Protein AF-A0A1F5B0T8-F1 (afdb_monomer_lite)

Foldseek 3Di:
DWDDKDKDADPPGWIWIWTDDDVWIWIKTDDVVVLDMDIDDDDDDDPDDVVVVVVVVCVVSVPQKDKDKDKDWQDDPPPPDIDIDIDIDMDRCVPPDDDPPPPDDDDDDDDDDDDDD

pLDDT: mean 82.79, std 21.27, range [34.81, 98.5]

Structure (mmCIF, N/CA/C/O backbone):
data_AF-A0A1F5B0T8-F1
#
_entry.id   AF-A0A1F5B0T8-F1
#
loop_
_atom_site.group_PDB
_atom_site.id
_atom_site.type_symbol
_atom_site.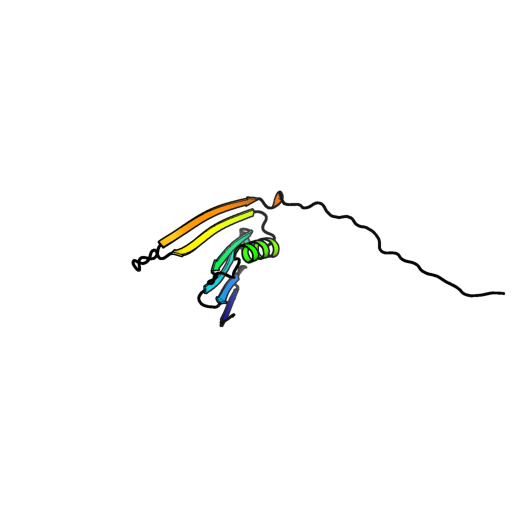label_atom_id
_atom_site.label_alt_id
_atom_site.label_comp_id
_atom_site.label_asym_id
_atom_site.label_entity_id
_atom_site.label_seq_id
_atom_site.pdbx_PDB_ins_code
_atom_site.Cartn_x
_atom_site.Cartn_y
_atom_site.Cartn_z
_atom_site.occupancy
_atom_site.B_iso_or_equiv
_atom_site.auth_seq_id
_atom_site.auth_comp_id
_atom_site.auth_asym_id
_atom_site.auth_atom_id
_atom_site.pdbx_PDB_model_num
ATOM 1 N N . GLN A 1 1 ? -16.203 -0.600 -0.225 1.00 87.50 1 GLN A N 1
ATOM 2 C CA . GLN A 1 1 ? -16.588 0.081 -1.483 1.00 87.50 1 GLN A CA 1
ATOM 3 C C . GLN A 1 1 ? -15.336 0.655 -2.137 1.00 87.50 1 GLN A C 1
ATOM 5 O O . GLN A 1 1 ? -14.464 1.098 -1.400 1.00 87.50 1 GLN A O 1
ATOM 10 N N . VAL A 1 2 ? -15.243 0.653 -3.472 1.00 94.25 2 VAL A N 1
ATOM 11 C CA . VAL A 1 2 ? -14.213 1.409 -4.214 1.00 94.25 2 VAL A CA 1
ATOM 12 C C . VAL A 1 2 ? -14.824 2.726 -4.687 1.00 94.25 2 VAL A C 1
ATOM 14 O O . VAL A 1 2 ? -15.922 2.721 -5.245 1.00 94.25 2 VAL A O 1
ATOM 17 N N . TRP A 1 3 ? -14.127 3.834 -4.442 1.00 96.44 3 TRP A N 1
ATOM 18 C CA . TRP A 1 3 ? -14.583 5.194 -4.747 1.00 96.44 3 TRP A CA 1
ATOM 19 C C . TRP A 1 3 ? -13.854 5.810 -5.938 1.00 96.44 3 TRP A C 1
ATOM 21 O O . TRP A 1 3 ? -14.478 6.474 -6.759 1.00 96.44 3 TRP A O 1
ATOM 31 N N . ALA A 1 4 ? -12.547 5.579 -6.054 1.00 97.75 4 ALA A N 1
ATOM 32 C CA . ALA A 1 4 ? -11.743 6.095 -7.154 1.00 97.75 4 ALA A CA 1
ATOM 33 C C . ALA A 1 4 ? -10.544 5.189 -7.424 1.00 97.75 4 ALA A C 1
ATOM 35 O O . ALA A 1 4 ? -10.025 4.536 -6.518 1.00 97.75 4 ALA A O 1
ATOM 36 N N . ILE A 1 5 ? -10.101 5.176 -8.678 1.00 98.19 5 ILE A N 1
ATOM 37 C CA . ILE A 1 5 ? -8.911 4.461 -9.128 1.00 98.19 5 ILE A CA 1
ATOM 38 C C . ILE A 1 5 ? -8.128 5.405 -10.037 1.00 98.19 5 ILE A C 1
ATOM 40 O O . ILE A 1 5 ? -8.693 5.950 -10.984 1.00 98.19 5 ILE A O 1
ATOM 44 N N . SER A 1 6 ? -6.837 5.586 -9.767 1.00 98.25 6 SER A N 1
ATOM 45 C CA . SER A 1 6 ? -5.940 6.368 -10.619 1.00 98.25 6 SER A CA 1
ATOM 46 C C . SER A 1 6 ? -4.596 5.667 -10.746 1.00 98.25 6 SER A C 1
ATOM 48 O O . SER A 1 6 ? -4.013 5.264 -9.742 1.00 98.25 6 SER A O 1
ATOM 50 N N . PHE A 1 7 ? -4.109 5.523 -11.979 1.00 98.25 7 PHE A N 1
ATOM 51 C CA . PHE A 1 7 ? -2.812 4.930 -12.285 1.00 98.25 7 PHE A CA 1
ATOM 52 C C . PHE A 1 7 ? -2.072 5.780 -13.309 1.00 98.25 7 PHE A C 1
ATOM 54 O O . PHE A 1 7 ? -2.633 6.169 -14.333 1.00 98.25 7 PHE A O 1
ATOM 61 N N . SER A 1 8 ? -0.785 5.982 -13.058 1.00 98.19 8 SER A N 1
ATOM 62 C CA . SER A 1 8 ? 0.128 6.688 -13.947 1.00 98.19 8 SER A CA 1
ATOM 63 C C . SER A 1 8 ? 1.338 5.814 -14.220 1.00 98.19 8 SER A C 1
ATOM 65 O O . SER A 1 8 ? 1.959 5.287 -13.297 1.00 98.19 8 SER A O 1
ATOM 67 N N . ARG A 1 9 ? 1.689 5.674 -15.499 1.00 97.62 9 ARG A N 1
ATOM 68 C CA . ARG A 1 9 ? 2.928 5.026 -15.926 1.00 97.62 9 ARG A CA 1
ATOM 69 C C . ARG A 1 9 ? 3.967 6.093 -16.241 1.00 97.62 9 ARG A C 1
ATOM 71 O O . ARG A 1 9 ? 3.674 7.031 -16.97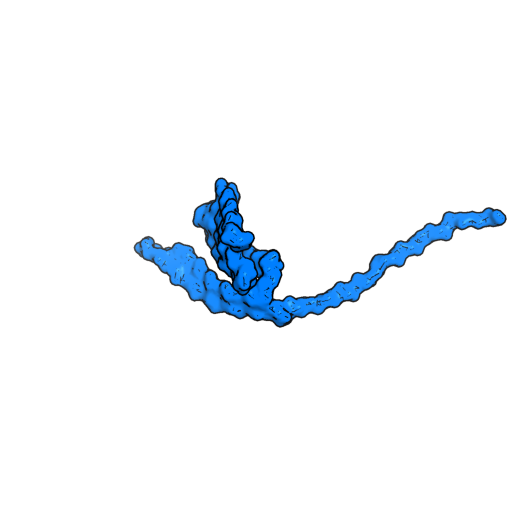9 1.00 97.62 9 ARG A O 1
ATOM 78 N N . PHE A 1 10 ? 5.176 5.915 -15.727 1.00 95.75 10 PHE A N 1
ATOM 79 C CA . PHE A 1 10 ? 6.284 6.839 -15.939 1.00 95.75 10 PHE A 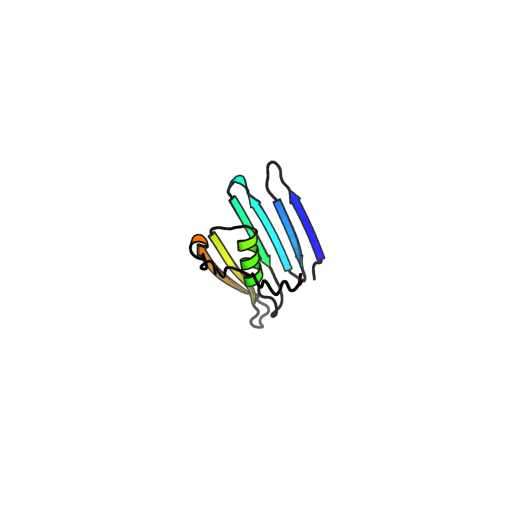CA 1
ATOM 80 C C . PHE A 1 10 ? 7.287 6.263 -16.950 1.00 95.75 10 PHE A C 1
ATOM 82 O O . PHE A 1 10 ? 7.579 5.064 -16.912 1.00 95.75 10 PHE A O 1
ATOM 89 N N . PRO A 1 11 ? 7.811 7.081 -17.879 1.00 91.06 11 PRO A N 1
ATOM 90 C CA . PRO A 1 11 ? 8.966 6.707 -18.690 1.00 91.06 11 PRO A CA 1
ATOM 91 C C . PRO A 1 11 ? 10.252 6.640 -17.839 1.00 91.06 11 PRO A C 1
ATOM 93 O O . PRO A 1 11 ? 10.411 7.467 -16.944 1.00 91.06 11 PRO A O 1
ATOM 96 N N . PRO A 1 12 ? 11.204 5.731 -18.132 1.00 92.81 12 PRO A N 1
ATOM 97 C CA . PRO A 1 12 ? 11.140 4.684 -19.154 1.00 92.81 12 PRO A CA 1
ATOM 98 C C . PRO A 1 12 ? 10.269 3.489 -18.735 1.00 92.81 12 PRO A C 1
ATOM 100 O O . PRO A 1 12 ? 9.655 2.859 -19.591 1.00 92.81 12 PRO A O 1
ATOM 103 N N . ASN A 1 13 ? 10.187 3.196 -17.437 1.00 93.94 13 ASN A N 1
ATOM 104 C CA . ASN A 1 13 ? 9.334 2.176 -16.835 1.00 93.94 13 ASN A CA 1
ATOM 105 C C . ASN A 1 13 ? 8.939 2.624 -15.417 1.00 93.94 13 ASN A C 1
ATOM 107 O O . ASN A 1 13 ? 9.581 3.498 -14.847 1.00 93.94 13 ASN A O 1
ATOM 111 N N . GLY A 1 14 ? 7.910 1.997 -14.846 1.00 96.94 14 GLY A N 1
ATOM 112 C CA . GLY A 1 14 ? 7.421 2.297 -13.499 1.00 96.94 14 GLY A CA 1
ATOM 113 C C . GLY A 1 14 ? 5.968 2.757 -13.496 1.00 96.94 14 GLY A C 1
ATOM 114 O O . GLY A 1 14 ? 5.460 3.304 -14.477 1.00 96.94 14 GLY A O 1
ATOM 115 N N . VAL A 1 15 ? 5.277 2.482 -12.397 1.00 98.12 15 VAL A N 1
ATOM 116 C CA . VAL A 1 15 ? 3.860 2.767 -12.198 1.00 98.12 15 VAL A CA 1
ATOM 117 C C . VAL A 1 15 ? 3.677 3.356 -10.807 1.00 98.12 15 VAL A C 1
ATOM 119 O O . VAL A 1 15 ? 4.309 2.918 -9.848 1.00 98.12 15 VAL A O 1
ATOM 122 N N . SER A 1 16 ? 2.809 4.355 -10.701 1.00 98.50 16 SER A N 1
ATOM 123 C CA . SER A 1 16 ? 2.176 4.721 -9.436 1.00 98.50 16 SER A CA 1
ATOM 124 C C . SER A 1 16 ? 0.676 4.529 -9.554 1.00 98.50 16 SER A C 1
ATOM 126 O O . SER A 1 16 ? 0.097 4.813 -10.604 1.00 98.50 16 SER A O 1
ATOM 128 N N . GLY A 1 17 ? 0.058 4.036 -8.491 1.00 98.19 17 GLY A N 1
ATOM 129 C CA . GLY A 1 17 ? -1.366 3.755 -8.453 1.00 98.19 17 GLY A CA 1
ATOM 130 C C . GLY A 1 17 ? -1.964 4.055 -7.096 1.00 98.19 17 GLY A C 1
ATOM 131 O O . GLY A 1 17 ? -1.305 3.852 -6.081 1.00 98.19 17 GLY A O 1
ATOM 132 N N . VAL A 1 18 ? -3.216 4.500 -7.082 1.00 98.31 18 VAL A N 1
ATOM 133 C CA . VAL A 1 18 ? -4.014 4.636 -5.866 1.00 98.31 18 VAL A CA 1
ATOM 134 C C . VAL A 1 18 ? -5.439 4.157 -6.114 1.00 98.31 18 VAL A C 1
ATOM 136 O O . VAL A 1 18 ? -6.064 4.479 -7.129 1.00 98.31 18 VAL A O 1
ATOM 139 N N . VAL A 1 19 ? -5.950 3.382 -5.167 1.00 97.88 19 VAL A N 1
ATOM 140 C CA . VAL A 1 19 ? -7.334 2.933 -5.080 1.00 97.88 19 VAL A CA 1
ATOM 141 C C . VAL A 1 19 ? -7.907 3.498 -3.790 1.00 97.88 19 VAL A C 1
ATOM 143 O O . VAL A 1 19 ? -7.476 3.130 -2.699 1.00 97.88 19 VAL A O 1
ATOM 146 N N . VAL A 1 20 ? -8.877 4.398 -3.907 1.00 97.38 20 VAL A N 1
ATOM 147 C CA . VAL A 1 20 ? -9.583 4.966 -2.755 1.00 97.38 20 VAL A CA 1
ATOM 148 C C . VAL A 1 20 ? -10.724 4.029 -2.382 1.00 97.38 20 VAL A C 1
ATOM 150 O O . VAL A 1 20 ? -11.582 3.721 -3.216 1.00 97.38 20 VAL A O 1
ATOM 153 N N . ILE A 1 21 ? -10.739 3.586 -1.129 1.00 94.00 21 ILE A N 1
ATOM 154 C CA . ILE A 1 21 ? -11.782 2.732 -0.554 1.00 94.00 21 ILE A CA 1
ATOM 155 C C . ILE A 1 21 ? -12.451 3.451 0.624 1.00 94.00 21 ILE A C 1
ATOM 157 O O . ILE A 1 21 ? -12.115 4.594 0.922 1.00 94.00 21 ILE A O 1
ATOM 161 N N . SER A 1 22 ? -13.469 2.845 1.239 1.00 91.44 22 SER A N 1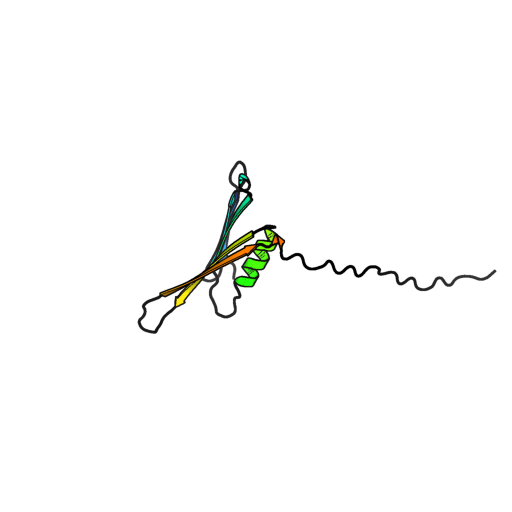
ATOM 162 C CA . SER A 1 22 ? -14.202 3.464 2.353 1.00 91.44 22 SER A CA 1
ATOM 163 C C . SER A 1 22 ? -13.242 3.911 3.463 1.00 91.44 22 SER A C 1
ATOM 165 O O . SER A 1 22 ? -12.628 3.073 4.121 1.00 91.44 22 SER A O 1
ATOM 167 N N . GLU A 1 23 ? -13.100 5.233 3.615 1.00 90.69 23 GLU A N 1
ATOM 168 C CA . GLU A 1 23 ? -12.296 5.907 4.652 1.00 90.69 23 GLU A CA 1
ATOM 169 C C . GLU A 1 23 ? -10.808 5.520 4.676 1.00 90.69 23 GLU A C 1
ATOM 171 O O . GLU A 1 23 ? -10.120 5.689 5.678 1.00 90.69 23 GLU A O 1
ATOM 176 N N . SER A 1 24 ? -10.290 4.980 3.573 1.00 93.75 24 SER A N 1
ATOM 177 C CA . SER A 1 24 ? -8.927 4.452 3.511 1.00 93.75 24 SER A CA 1
ATOM 178 C C . SER A 1 24 ? -8.447 4.307 2.056 1.00 93.75 24 SER A C 1
ATOM 180 O O . SER A 1 24 ? -9.075 4.838 1.134 1.00 93.75 24 SER A O 1
ATOM 182 N N . HIS A 1 25 ? -7.299 3.671 1.815 1.00 96.25 25 HIS A N 1
ATOM 183 C CA . HIS A 1 25 ? -6.712 3.585 0.475 1.00 96.25 25 HIS A CA 1
ATOM 184 C C . HIS A 1 25 ? -5.722 2.431 0.320 1.00 96.25 25 HIS A C 1
ATOM 186 O O . HIS A 1 25 ? -5.122 1.961 1.279 1.00 96.25 25 HIS A O 1
ATOM 192 N N . ILE A 1 26 ? -5.492 2.035 -0.928 1.00 96.69 26 ILE A N 1
ATOM 193 C CA . ILE A 1 26 ? -4.363 1.191 -1.313 1.00 96.69 26 ILE A CA 1
ATOM 194 C C . ILE A 1 26 ? -3.539 1.968 -2.335 1.00 96.69 26 ILE A C 1
ATOM 196 O O . ILE A 1 26 ? -4.086 2.386 -3.356 1.00 96.69 26 ILE A O 1
ATOM 200 N N . SER A 1 27 ? -2.248 2.168 -2.084 1.00 98.06 27 SER A N 1
ATOM 201 C CA . SER A 1 27 ? -1.341 2.873 -2.999 1.00 98.06 27 SER A CA 1
ATOM 202 C C . SER A 1 27 ? -0.095 2.066 -3.291 1.00 98.06 27 SER A C 1
ATOM 204 O O . SER A 1 27 ? 0.379 1.317 -2.449 1.00 98.06 27 SER A O 1
ATOM 206 N N . THR A 1 28 ? 0.450 2.209 -4.496 1.00 98.06 28 THR A N 1
ATOM 207 C CA . THR A 1 28 ? 1.703 1.558 -4.874 1.00 98.06 28 THR A CA 1
ATOM 208 C C . THR A 1 28 ? 2.571 2.456 -5.735 1.00 98.06 28 THR A C 1
ATOM 210 O O . THR A 1 28 ? 2.065 3.236 -6.544 1.00 98.06 28 THR A O 1
ATOM 213 N N . HIS A 1 29 ? 3.882 2.288 -5.590 1.00 98.06 29 HIS A N 1
ATOM 214 C CA . HIS A 1 29 ? 4.908 2.904 -6.416 1.00 98.06 29 HIS A CA 1
ATOM 215 C C . HIS A 1 29 ? 5.951 1.849 -6.778 1.00 98.06 29 HIS A C 1
ATOM 217 O O . HIS A 1 29 ? 6.443 1.136 -5.907 1.00 98.06 29 HIS A O 1
ATOM 223 N N . THR A 1 30 ? 6.305 1.733 -8.055 1.00 98.19 30 THR A N 1
ATOM 224 C CA . THR A 1 30 ? 7.253 0.709 -8.517 1.00 98.19 30 THR A CA 1
ATOM 225 C C . THR A 1 30 ? 8.468 1.328 -9.186 1.00 98.19 30 THR A C 1
ATOM 227 O O . THR A 1 30 ? 8.307 2.199 -10.043 1.00 98.19 30 THR A O 1
ATOM 230 N N . TRP A 1 31 ? 9.638 0.752 -8.924 1.00 97.75 31 TRP A N 1
ATOM 231 C CA . TRP A 1 31 ? 10.899 1.038 -9.607 1.00 97.75 31 TRP A CA 1
ATOM 232 C C . TRP A 1 31 ? 11.470 -0.255 -10.204 1.00 97.75 31 TRP A C 1
ATOM 234 O O . TRP A 1 31 ? 12.236 -0.974 -9.545 1.00 97.75 31 TRP A O 1
ATOM 244 N N . PRO A 1 32 ? 11.067 -0.610 -11.438 1.00 96.44 32 PRO A N 1
ATOM 245 C CA . PRO A 1 32 ? 11.484 -1.851 -12.088 1.00 96.44 32 PRO A CA 1
ATOM 246 C C . PRO A 1 32 ? 13.004 -2.013 -12.214 1.00 96.44 32 PRO A C 1
ATOM 248 O O . PRO A 1 32 ? 13.512 -3.125 -12.085 1.00 96.44 32 PRO A O 1
ATOM 251 N N . GLU A 1 33 ? 13.738 -0.919 -12.407 1.00 96.69 33 GLU A N 1
ATOM 252 C CA . GLU A 1 33 ? 15.201 -0.868 -12.492 1.00 96.69 33 GLU A CA 1
ATOM 253 C C . GLU A 1 33 ? 15.899 -1.368 -11.218 1.00 96.69 33 GLU A C 1
ATOM 255 O O . GLU A 1 33 ? 16.983 -1.945 -11.294 1.00 96.69 33 GLU A O 1
ATOM 260 N N . TYR A 1 34 ? 15.244 -1.235 -10.063 1.00 96.19 34 TYR A N 1
ATOM 261 C CA . TYR A 1 34 ? 15.722 -1.752 -8.779 1.00 96.19 34 TYR A CA 1
ATOM 262 C C . TYR A 1 34 ? 15.027 -3.054 -8.371 1.00 96.19 34 TYR A C 1
ATOM 264 O O . TYR A 1 34 ? 15.374 -3.637 -7.346 1.00 96.19 34 TYR A O 1
ATOM 272 N N . ARG A 1 35 ? 14.059 -3.534 -9.169 1.00 95.94 35 ARG A N 1
ATOM 273 C CA . ARG A 1 35 ? 13.135 -4.624 -8.807 1.00 95.94 35 ARG A CA 1
ATOM 274 C C . ARG A 1 35 ? 12.466 -4.371 -7.452 1.00 95.94 35 ARG A C 1
ATOM 276 O O . ARG A 1 35 ? 12.347 -5.279 -6.634 1.00 95.94 35 ARG A O 1
ATOM 283 N N . TYR A 1 36 ? 12.064 -3.122 -7.231 1.00 96.62 36 TYR A N 1
ATOM 284 C CA . TYR A 1 36 ? 11.484 -2.652 -5.980 1.00 96.62 36 TYR A CA 1
ATOM 285 C C . TYR A 1 36 ? 10.058 -2.140 -6.195 1.00 96.62 36 TYR A C 1
ATOM 287 O O . TYR A 1 36 ? 9.752 -1.507 -7.209 1.00 96.62 36 TYR A O 1
ATOM 295 N N . GLY A 1 37 ? 9.194 -2.408 -5.221 1.00 96.88 37 GLY A N 1
ATOM 296 C CA . GLY A 1 37 ? 7.849 -1.863 -5.139 1.00 96.88 37 GLY A CA 1
ATOM 297 C C . GLY A 1 37 ? 7.553 -1.449 -3.704 1.00 96.88 37 GLY A C 1
ATOM 298 O O . GLY A 1 37 ? 7.824 -2.207 -2.775 1.00 96.88 37 GLY A O 1
ATOM 299 N N . ALA A 1 38 ? 7.003 -0.253 -3.544 1.00 97.81 38 ALA A N 1
ATOM 300 C CA . ALA A 1 38 ? 6.380 0.211 -2.318 1.00 97.81 38 ALA A CA 1
ATOM 301 C C . ALA A 1 38 ? 4.863 0.021 -2.437 1.00 97.81 38 ALA A C 1
ATOM 303 O O . ALA A 1 38 ? 4.283 0.256 -3.504 1.00 97.81 38 ALA A O 1
ATOM 304 N N . LEU A 1 39 ? 4.231 -0.424 -1.357 1.00 97.31 39 LEU A N 1
ATOM 305 C CA . LEU A 1 39 ? 2.796 -0.666 -1.285 1.00 97.31 39 LEU A CA 1
ATOM 306 C C . LEU A 1 39 ? 2.293 -0.259 0.098 1.00 97.31 39 LEU A C 1
ATOM 308 O O . LEU A 1 39 ? 2.807 -0.746 1.101 1.00 97.31 39 LEU A O 1
ATOM 312 N N . ASP A 1 40 ? 1.251 0.560 0.125 1.00 96.94 40 ASP A N 1
ATOM 313 C CA . ASP A 1 40 ? 0.504 0.894 1.329 1.00 96.94 40 ASP A CA 1
ATOM 314 C C . ASP A 1 40 ? -0.876 0.250 1.236 1.00 96.94 40 ASP A C 1
ATOM 316 O O . ASP A 1 40 ? -1.600 0.435 0.254 1.00 96.94 40 ASP A O 1
ATOM 320 N N . ILE A 1 41 ? -1.252 -0.502 2.268 1.00 95.62 41 ILE A N 1
ATOM 321 C CA . ILE A 1 41 ? -2.596 -1.055 2.432 1.00 95.62 41 ILE A CA 1
ATOM 322 C C . ILE A 1 41 ? -3.178 -0.419 3.689 1.00 95.62 41 ILE A C 1
ATOM 324 O O . ILE A 1 41 ? -2.865 -0.807 4.812 1.00 95.62 41 ILE A O 1
ATOM 328 N N . TYR A 1 42 ? -4.018 0.592 3.498 1.00 95.25 42 TYR A N 1
ATOM 329 C CA . TYR A 1 42 ? -4.831 1.175 4.552 1.00 95.25 42 TYR A CA 1
ATOM 330 C C . TYR A 1 42 ? -6.249 0.648 4.384 1.00 95.25 42 TYR A C 1
ATOM 332 O O . TYR A 1 42 ? -6.898 0.921 3.381 1.00 95.25 42 TYR A O 1
ATOM 340 N N . THR A 1 43 ? -6.742 -0.065 5.390 1.00 92.88 43 THR A N 1
ATOM 341 C CA . THR A 1 43 ? -8.153 -0.422 5.535 1.00 92.88 43 THR A CA 1
ATOM 342 C C . THR A 1 43 ? -8.732 0.120 6.844 1.00 92.88 43 THR A C 1
ATOM 344 O O . THR A 1 43 ? -7.999 0.339 7.807 1.00 92.88 43 THR A O 1
ATOM 347 N N . CYS A 1 44 ? -10.047 0.324 6.882 1.00 89.44 44 CYS A N 1
ATOM 348 C CA . CYS A 1 44 ? -10.809 0.668 8.084 1.00 89.44 44 CYS A CA 1
ATOM 349 C C . CYS A 1 44 ? -11.857 -0.429 8.354 1.00 89.44 44 CYS A C 1
ATOM 351 O O . CYS A 1 44 ? -12.341 -1.059 7.410 1.00 89.44 44 CYS A O 1
ATOM 353 N N . GLY A 1 45 ? -12.221 -0.635 9.622 1.00 82.81 45 GLY A N 1
ATOM 354 C CA . GLY A 1 45 ? -13.227 -1.610 10.057 1.00 82.81 45 GLY A CA 1
ATOM 355 C C . GLY A 1 45 ? -12.642 -2.881 10.683 1.00 82.81 45 GLY A C 1
ATOM 356 O O . GLY A 1 45 ? -11.521 -3.277 10.385 1.00 82.81 45 GLY A O 1
ATOM 357 N N . GLN A 1 46 ? -13.426 -3.515 11.560 1.00 77.44 46 GLN A N 1
ATOM 358 C CA . GLN A 1 46 ? -13.020 -4.695 12.344 1.00 77.44 46 GLN A CA 1
ATOM 359 C C . GLN A 1 46 ? -13.053 -6.006 11.540 1.00 77.44 46 GLN A C 1
ATOM 361 O O . GLN A 1 46 ? -12.367 -6.961 11.881 1.00 77.44 46 GLN A O 1
ATOM 366 N N . ASP A 1 47 ? -13.829 -6.046 10.453 1.00 83.12 47 ASP A N 1
ATOM 367 C CA . ASP A 1 47 ? -14.008 -7.248 9.626 1.00 83.12 47 ASP A CA 1
ATOM 368 C C . ASP A 1 47 ? -12.998 -7.346 8.469 1.00 83.12 47 ASP A C 1
ATOM 370 O O . ASP A 1 47 ? -13.109 -8.221 7.605 1.00 83.12 47 ASP A O 1
ATOM 374 N N . VAL A 1 48 ? -12.031 -6.425 8.403 1.00 84.12 48 VAL A N 1
ATOM 375 C CA . VAL A 1 48 ? -11.029 -6.386 7.335 1.00 84.12 48 VAL A CA 1
ATOM 376 C C . VAL A 1 48 ? -9.713 -6.951 7.842 1.00 84.12 48 VAL A C 1
ATOM 378 O O . VAL A 1 48 ? -9.228 -6.571 8.8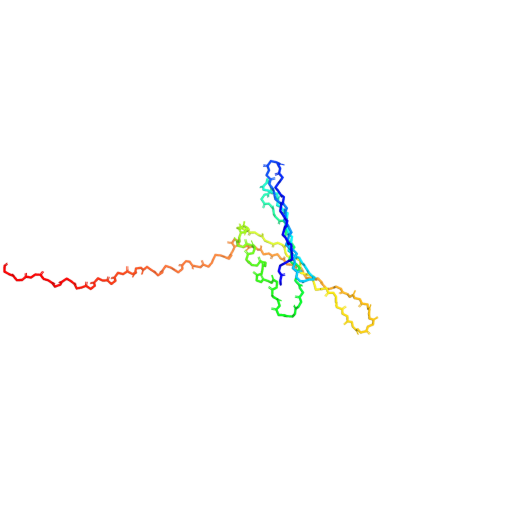98 1.00 84.12 48 VAL A O 1
ATOM 381 N N . ASP A 1 49 ? -9.131 -7.845 7.050 1.00 88.06 49 ASP A N 1
ATOM 382 C CA . ASP A 1 49 ? -7.854 -8.497 7.324 1.00 88.06 49 ASP A CA 1
ATOM 383 C C . ASP A 1 49 ? -6.792 -7.968 6.336 1.00 88.06 49 ASP A C 1
ATOM 385 O O . ASP A 1 49 ? -6.787 -8.386 5.168 1.00 88.06 49 ASP A O 1
ATOM 389 N N . PRO A 1 50 ? -5.922 -7.026 6.758 1.00 88.56 50 PRO A N 1
ATOM 390 C CA . PRO A 1 50 ? -4.874 -6.459 5.909 1.00 88.56 50 PRO A CA 1
ATOM 391 C C . PRO A 1 50 ? -3.817 -7.488 5.495 1.00 88.56 50 PRO A C 1
ATOM 393 O O . PRO A 1 50 ? -3.233 -7.364 4.416 1.00 88.56 50 PRO A O 1
ATOM 396 N N . GLU A 1 51 ? -3.590 -8.526 6.305 1.00 88.94 51 GLU A N 1
ATOM 397 C CA . GLU A 1 51 ? -2.562 -9.539 6.059 1.00 88.94 51 GLU A CA 1
ATOM 398 C C . GLU A 1 51 ? -2.860 -10.310 4.769 1.00 88.94 51 GLU A C 1
ATOM 400 O O . GLU A 1 51 ? -1.969 -10.537 3.948 1.00 88.94 51 GLU A O 1
ATOM 405 N N . LYS A 1 52 ? -4.137 -10.618 4.503 1.00 91.62 52 LYS A N 1
ATOM 406 C CA . LYS A 1 52 ? -4.558 -11.226 3.228 1.00 91.62 52 LYS A CA 1
ATOM 407 C C . LYS A 1 52 ? -4.170 -10.383 2.016 1.00 91.62 52 LYS A C 1
ATOM 409 O O . LYS A 1 52 ? -3.764 -10.936 0.991 1.00 91.62 52 LYS A O 1
ATOM 414 N N . ALA A 1 53 ? -4.298 -9.061 2.114 1.00 92.44 53 ALA A N 1
ATOM 415 C CA . ALA A 1 53 ? -3.931 -8.155 1.032 1.00 92.44 53 ALA A CA 1
ATOM 416 C C . ALA A 1 53 ? -2.407 -8.097 0.844 1.00 92.44 53 ALA A C 1
ATOM 418 O O . ALA A 1 53 ? -1.942 -8.114 -0.296 1.00 92.44 53 ALA A O 1
ATOM 419 N N . VAL A 1 54 ? -1.635 -8.116 1.936 1.00 92.88 54 VAL A N 1
ATOM 420 C CA . VAL A 1 54 ? -0.166 -8.210 1.893 1.00 92.88 54 VAL A CA 1
ATOM 421 C C . VAL A 1 54 ? 0.274 -9.517 1.231 1.00 92.88 54 VAL A C 1
ATOM 423 O O . VAL A 1 54 ? 1.058 -9.478 0.285 1.00 92.88 54 VAL A O 1
ATOM 426 N N . ILE A 1 55 ? -0.268 -10.665 1.657 1.00 92.69 55 ILE A N 1
ATOM 427 C CA . ILE A 1 55 ? 0.051 -11.988 1.090 1.00 92.69 55 ILE A CA 1
ATOM 428 C C . ILE A 1 55 ? -0.249 -12.020 -0.411 1.00 92.69 55 ILE A C 1
ATOM 430 O O . ILE A 1 55 ? 0.587 -12.459 -1.202 1.00 92.69 55 ILE A O 1
ATOM 434 N N . TYR A 1 56 ? -1.427 -11.532 -0.810 1.00 94.38 56 TYR A N 1
ATOM 435 C CA . TYR A 1 56 ? -1.801 -11.451 -2.218 1.00 94.38 56 TYR A CA 1
ATOM 436 C C . TYR A 1 56 ? -0.838 -10.564 -3.011 1.00 94.38 56 TYR A C 1
ATOM 438 O O . TYR A 1 56 ? -0.395 -10.948 -4.091 1.00 94.38 56 TYR A O 1
ATOM 446 N N . ALA A 1 57 ? -0.494 -9.385 -2.487 1.00 93.69 57 ALA A N 1
ATOM 447 C CA . ALA A 1 57 ? 0.403 -8.469 -3.172 1.00 93.69 57 ALA A CA 1
ATOM 448 C C . ALA A 1 57 ? 1.801 -9.069 -3.338 1.00 93.69 57 ALA A C 1
ATOM 450 O O . ALA A 1 57 ? 2.351 -9.051 -4.435 1.00 93.69 57 ALA A O 1
ATOM 451 N N . VAL A 1 58 ? 2.352 -9.654 -2.279 1.00 93.88 58 VAL A N 1
ATOM 452 C CA . VAL A 1 58 ? 3.653 -10.326 -2.299 1.00 93.88 58 VAL A CA 1
ATOM 453 C C . VAL A 1 58 ? 3.723 -11.397 -3.397 1.00 93.88 58 VAL A C 1
ATOM 455 O O . VAL A 1 58 ? 4.695 -11.422 -4.158 1.00 93.88 58 VAL A O 1
ATOM 458 N N . ASP A 1 59 ? 2.688 -12.234 -3.520 1.00 94.00 59 ASP A N 1
ATOM 459 C CA . ASP A 1 59 ? 2.592 -13.257 -4.570 1.00 94.00 59 ASP A CA 1
ATOM 460 C C . ASP A 1 59 ? 2.442 -12.629 -5.966 1.00 94.00 59 ASP A C 1
ATOM 462 O O . ASP A 1 59 ? 3.181 -12.970 -6.890 1.00 94.00 59 ASP A O 1
ATOM 466 N N . ALA A 1 60 ? 1.560 -11.635 -6.110 1.00 94.69 60 ALA A N 1
ATOM 467 C CA . ALA A 1 60 ? 1.307 -10.950 -7.377 1.00 94.69 60 ALA A CA 1
ATOM 468 C C . ALA A 1 60 ? 2.538 -10.199 -7.917 1.00 94.69 60 ALA A C 1
ATOM 470 O O . ALA A 1 60 ? 2.778 -10.190 -9.126 1.00 94.69 60 ALA A O 1
ATOM 471 N N . PHE A 1 61 ? 3.339 -9.592 -7.036 1.00 93.19 61 PHE A N 1
ATOM 472 C CA . PHE A 1 61 ? 4.611 -8.956 -7.392 1.00 93.19 61 PHE A CA 1
ATOM 473 C C . PHE A 1 61 ? 5.740 -9.973 -7.626 1.00 93.19 61 PHE A C 1
ATOM 475 O O . PHE A 1 61 ? 6.795 -9.600 -8.143 1.00 93.19 61 PHE A O 1
ATOM 482 N N . GLY A 1 62 ? 5.552 -11.246 -7.256 1.00 94.31 62 GLY A N 1
ATOM 483 C CA . GLY A 1 62 ? 6.609 -12.256 -7.283 1.00 94.31 62 GLY A CA 1
ATOM 484 C C . GLY A 1 62 ? 7.791 -11.876 -6.388 1.00 94.31 62 GLY A C 1
ATOM 485 O O . GLY A 1 62 ? 8.949 -12.126 -6.742 1.00 94.31 62 GLY A O 1
ATOM 486 N N . ALA A 1 63 ? 7.513 -11.211 -5.262 1.00 94.81 63 ALA A N 1
ATOM 487 C CA . ALA A 1 63 ? 8.539 -10.674 -4.385 1.00 94.81 63 ALA A CA 1
ATOM 488 C C . ALA A 1 63 ? 9.325 -11.810 -3.719 1.00 94.81 63 ALA A C 1
ATOM 490 O O . ALA A 1 63 ? 8.771 -12.788 -3.222 1.00 94.81 63 ALA A O 1
ATOM 491 N N . ALA A 1 64 ? 10.651 -11.687 -3.705 1.00 93.50 64 ALA A N 1
ATOM 492 C CA . ALA A 1 64 ? 11.505 -12.669 -3.044 1.00 93.50 64 ALA A CA 1
ATOM 493 C C . ALA A 1 64 ? 11.665 -12.396 -1.539 1.00 93.50 64 ALA A C 1
ATOM 495 O O . ALA A 1 64 ? 11.996 -13.307 -0.782 1.00 93.50 64 ALA A O 1
ATOM 496 N N . THR A 1 65 ? 11.456 -11.147 -1.133 1.00 94.25 65 THR A N 1
ATOM 497 C CA . THR A 1 65 ? 11.555 -10.640 0.237 1.00 94.25 65 THR A CA 1
ATOM 498 C C . THR A 1 65 ? 10.505 -9.553 0.432 1.00 94.25 65 THR A C 1
ATOM 500 O O . THR A 1 65 ? 10.188 -8.838 -0.523 1.00 94.25 65 THR A O 1
ATOM 503 N N . SER A 1 66 ? 10.006 -9.391 1.653 1.00 94.94 66 SER A N 1
ATOM 504 C CA . SER A 1 66 ? 9.100 -8.299 2.019 1.00 94.94 66 SER A CA 1
ATOM 505 C C . SER A 1 66 ? 9.474 -7.714 3.375 1.00 94.94 66 SER A C 1
ATOM 507 O O . SER A 1 66 ? 9.764 -8.457 4.309 1.00 94.94 66 SER A O 1
ATOM 509 N N . HIS A 1 67 ? 9.427 -6.388 3.475 1.00 95.44 67 HIS A N 1
ATOM 510 C CA . HIS A 1 67 ? 9.549 -5.645 4.726 1.00 95.44 67 HIS A CA 1
ATOM 511 C C . HIS A 1 67 ? 8.196 -4.993 4.979 1.00 95.44 67 HIS A C 1
ATOM 513 O O . HIS A 1 67 ? 7.720 -4.238 4.129 1.00 95.44 67 HIS A O 1
ATOM 519 N N . VAL A 1 68 ? 7.559 -5.326 6.097 1.00 94.88 68 VAL A N 1
ATOM 520 C CA . VAL A 1 68 ? 6.203 -4.873 6.409 1.00 94.88 68 VAL A CA 1
ATOM 521 C C . VAL A 1 68 ? 6.239 -4.121 7.726 1.00 94.88 68 VAL A C 1
ATOM 523 O O . VAL A 1 68 ? 6.760 -4.618 8.721 1.00 94.88 68 VAL A O 1
ATOM 526 N N . THR A 1 69 ? 5.674 -2.918 7.717 1.00 95.62 69 THR A N 1
ATOM 527 C CA . THR A 1 69 ? 5.376 -2.154 8.926 1.00 95.62 69 THR A CA 1
ATOM 528 C C . THR A 1 69 ? 3.871 -2.000 9.003 1.00 95.62 69 THR A C 1
ATOM 530 O O . THR A 1 69 ? 3.271 -1.297 8.191 1.00 95.62 69 THR A O 1
ATOM 533 N N . GLU A 1 70 ? 3.262 -2.663 9.973 1.00 94.81 70 GLU A N 1
ATOM 534 C CA . GLU A 1 70 ? 1.860 -2.475 10.301 1.00 94.81 70 GLU A CA 1
ATOM 535 C C . GLU A 1 70 ? 1.720 -1.318 11.276 1.00 94.81 70 GLU A C 1
ATOM 537 O O . GLU A 1 70 ? 2.493 -1.198 12.225 1.00 94.81 70 GLU A O 1
ATOM 542 N N . ILE A 1 71 ? 0.725 -0.466 11.035 1.00 94.50 71 ILE A N 1
ATOM 543 C CA . ILE A 1 71 ? 0.399 0.655 11.909 1.00 94.50 71 ILE A CA 1
ATOM 544 C C . ILE A 1 71 ? -1.080 0.549 12.268 1.00 94.50 71 ILE A C 1
ATOM 546 O O . ILE A 1 71 ? -1.941 0.771 11.414 1.00 94.50 71 ILE A O 1
ATOM 550 N N . THR A 1 72 ? -1.376 0.260 13.535 1.00 92.62 72 THR A N 1
ATOM 551 C CA . THR A 1 72 ? -2.736 0.405 14.065 1.00 92.62 72 THR A CA 1
ATOM 552 C C . THR A 1 72 ? -2.978 1.884 14.327 1.00 92.62 72 THR A C 1
ATOM 554 O O . THR A 1 72 ? -2.204 2.531 15.037 1.00 92.62 72 THR A O 1
ATOM 557 N N . ARG A 1 73 ? -4.028 2.442 13.720 1.00 92.06 73 ARG A N 1
ATOM 558 C CA . ARG A 1 73 ? -4.323 3.878 13.767 1.00 92.06 73 ARG A CA 1
ATOM 559 C C . ARG A 1 73 ? -5.595 4.177 14.538 1.00 92.06 73 ARG A C 1
ATOM 561 O O . ARG A 1 73 ? -6.511 3.363 14.539 1.00 92.06 73 ARG A O 1
ATOM 568 N N . GLY A 1 74 ? -5.657 5.376 15.115 1.00 91.12 74 GLY A N 1
ATOM 569 C CA . GLY A 1 74 ? -6.868 5.884 15.759 1.00 91.12 74 GLY A CA 1
ATOM 570 C C . GLY A 1 74 ? -7.220 5.155 17.054 1.00 91.12 74 GLY A C 1
ATOM 571 O O . GLY A 1 74 ? -8.398 4.951 17.323 1.00 91.12 74 GLY A O 1
ATOM 572 N N . ILE A 1 75 ? -6.214 4.742 17.833 1.00 89.38 75 ILE A N 1
ATOM 573 C CA . ILE A 1 75 ? -6.438 4.166 19.162 1.00 89.38 75 ILE A CA 1
ATOM 574 C C . ILE A 1 75 ? -6.877 5.304 20.085 1.00 89.38 75 ILE A C 1
ATOM 576 O O . ILE A 1 75 ? -6.128 6.266 20.246 1.00 89.38 75 ILE A O 1
ATOM 580 N N . ASP A 1 76 ? -8.077 5.192 20.646 1.00 89.94 76 ASP A N 1
ATOM 581 C CA . ASP A 1 76 ? -8.677 6.162 21.566 1.00 89.94 76 ASP A CA 1
ATOM 582 C C . ASP A 1 76 ? -8.883 5.503 22.935 1.00 89.94 76 ASP A C 1
ATOM 584 O O . ASP A 1 76 ? -9.486 4.430 23.027 1.00 89.94 76 ASP A O 1
ATOM 588 N N . GLU A 1 77 ? -8.377 6.140 23.992 1.00 88.25 77 GLU A N 1
ATOM 589 C CA . GLU A 1 77 ? -8.545 5.702 25.386 1.00 88.25 77 GLU A CA 1
ATOM 590 C C . GLU A 1 77 ? -9.678 6.460 26.109 1.00 88.25 77 GLU A C 1
ATOM 592 O O . GLU A 1 77 ? -9.884 6.291 27.312 1.00 88.25 77 GLU A O 1
ATOM 597 N N . GLY A 1 78 ? -10.462 7.260 25.377 1.00 87.31 78 GLY A N 1
ATOM 598 C CA . GLY A 1 78 ? -11.622 7.997 25.882 1.00 87.31 78 GLY A CA 1
ATOM 599 C C . GLY A 1 78 ? -11.329 9.446 26.277 1.00 87.31 78 GLY A C 1
ATOM 600 O O . GLY A 1 78 ? -12.200 10.112 26.838 1.00 87.31 78 GLY A O 1
ATOM 601 N N . ASP A 1 79 ? -10.131 9.947 25.985 1.00 91.88 79 ASP A N 1
ATOM 602 C CA . ASP A 1 79 ? -9.694 11.328 26.219 1.00 91.88 79 ASP A CA 1
ATOM 603 C C . ASP A 1 79 ? -9.618 12.165 24.925 1.00 91.88 79 ASP A C 1
ATOM 605 O O . ASP A 1 79 ? -9.210 13.328 24.965 1.00 91.88 79 ASP A O 1
ATOM 609 N N . ALA A 1 80 ? -10.054 11.596 23.791 1.00 86.31 80 ALA A N 1
ATOM 610 C CA . ALA A 1 80 ? -9.965 12.185 22.454 1.00 86.31 80 ALA A CA 1
ATOM 611 C C . ALA A 1 80 ? -8.521 12.489 22.008 1.00 86.31 80 ALA A C 1
ATOM 613 O O . ALA A 1 80 ? -8.293 13.340 21.139 1.00 86.31 80 ALA A O 1
ATOM 614 N N . ILE A 1 81 ? -7.544 11.776 22.577 1.00 88.94 81 ILE A N 1
ATOM 615 C CA . ILE A 1 81 ? -6.161 11.759 22.119 1.00 88.94 81 ILE A CA 1
ATOM 616 C C . ILE A 1 81 ? -5.935 10.452 21.361 1.00 88.94 81 ILE A C 1
ATOM 618 O O . ILE A 1 81 ? -6.033 9.359 21.907 1.00 88.94 81 ILE A O 1
ATOM 622 N N . PHE A 1 82 ? -5.627 10.567 20.069 1.00 91.50 82 PHE A N 1
ATOM 623 C CA . PHE A 1 82 ? -5.454 9.403 19.205 1.00 91.50 82 PHE A CA 1
ATOM 624 C C . PHE A 1 82 ? -3.992 8.981 19.121 1.00 91.50 82 PHE A C 1
ATOM 626 O O . PHE A 1 82 ? -3.128 9.752 18.690 1.00 91.50 82 PHE A O 1
ATOM 633 N N . PHE A 1 83 ? -3.733 7.721 19.450 1.00 92.31 83 PHE A N 1
ATOM 634 C CA . PHE A 1 83 ? -2.411 7.118 19.370 1.00 92.31 83 PHE A CA 1
ATOM 635 C C . PHE A 1 83 ? -2.302 6.135 18.204 1.00 92.31 83 PHE A C 1
ATOM 637 O O . PHE A 1 83 ? -3.287 5.697 17.600 1.00 92.31 83 PHE A O 1
ATOM 644 N N . HIS A 1 84 ? -1.053 5.800 17.892 1.00 92.75 84 HIS A N 1
ATOM 645 C CA . HIS A 1 84 ? -0.687 4.823 16.881 1.00 92.75 84 HIS A CA 1
ATOM 646 C C . HIS A 1 84 ? 0.244 3.796 17.513 1.00 92.75 84 HIS A C 1
ATOM 648 O O . HIS A 1 84 ? 1.191 4.172 18.205 1.00 92.75 84 HIS A O 1
ATOM 654 N N . SER A 1 85 ? 0.016 2.517 17.239 1.00 93.19 85 SER A N 1
ATOM 655 C CA . SER A 1 85 ? 1.003 1.471 17.503 1.00 93.19 85 SER A CA 1
ATOM 656 C C . SER A 1 85 ? 1.562 0.977 16.176 1.00 93.19 85 SER A C 1
ATOM 658 O O . SER A 1 85 ? 0.871 1.006 15.156 1.00 93.19 85 SER A O 1
ATOM 660 N N . PHE A 1 86 ? 2.827 0.564 16.168 1.00 93.50 86 PHE A N 1
ATOM 661 C CA . PHE A 1 86 ? 3.454 0.009 14.978 1.00 93.50 86 PHE A CA 1
ATOM 662 C C . PHE A 1 86 ? 4.244 -1.250 15.309 1.00 93.50 86 PHE A C 1
ATOM 664 O O . PHE A 1 86 ? 4.868 -1.353 16.366 1.00 93.50 86 PHE A O 1
ATOM 671 N N . VAL A 1 87 ? 4.217 -2.199 14.382 1.00 92.75 87 VAL A N 1
ATOM 672 C CA . VAL A 1 87 ? 4.991 -3.438 14.431 1.00 92.75 87 VAL A CA 1
ATOM 673 C C . VAL A 1 87 ? 5.664 -3.609 13.079 1.00 92.75 87 VAL A C 1
ATOM 675 O O . VAL A 1 87 ? 5.032 -3.425 12.042 1.00 92.75 87 VAL A O 1
ATOM 678 N N . THR A 1 88 ? 6.948 -3.958 13.082 1.00 91.88 88 THR A N 1
ATOM 679 C CA . THR A 1 88 ? 7.721 -4.187 11.858 1.00 91.88 88 THR A CA 1
ATOM 680 C C . THR A 1 88 ? 8.270 -5.600 11.852 1.00 91.88 88 THR A C 1
ATOM 682 O O . THR A 1 88 ? 8.809 -6.069 12.855 1.00 91.88 88 THR A O 1
ATOM 685 N N . TRP A 1 89 ? 8.165 -6.265 10.707 1.00 91.19 89 TRP A N 1
ATOM 686 C CA . TRP A 1 89 ? 8.762 -7.571 10.475 1.00 91.19 89 TRP A CA 1
ATOM 687 C C . TRP A 1 89 ? 9.274 -7.702 9.042 1.00 91.19 89 TRP A C 1
ATOM 689 O O . TRP A 1 89 ? 8.928 -6.932 8.143 1.00 91.19 89 TRP A O 1
ATOM 699 N N . GLU A 1 90 ? 10.129 -8.699 8.836 1.00 90.12 90 GLU A N 1
ATOM 700 C CA . GLU A 1 90 ? 10.740 -9.002 7.546 1.00 90.12 90 GLU A CA 1
ATOM 701 C C . GLU A 1 90 ? 10.544 -10.481 7.221 1.00 90.12 90 GLU A C 1
ATOM 703 O O . GLU A 1 90 ? 10.725 -11.346 8.081 1.00 90.12 90 GLU A O 1
ATOM 708 N N . GLU A 1 91 ? 10.214 -10.783 5.967 1.00 85.81 91 GLU A N 1
ATOM 709 C CA . GLU A 1 91 ? 10.083 -12.157 5.486 1.00 85.81 91 GLU A CA 1
ATOM 710 C C . GLU A 1 91 ? 11.018 -12.436 4.303 1.00 85.81 91 GLU A C 1
ATOM 712 O O . GLU A 1 91 ? 11.051 -11.700 3.314 1.00 85.81 91 GLU A O 1
ATOM 717 N N . ASP A 1 92 ? 11.739 -13.560 4.379 1.00 85.62 92 ASP A N 1
ATOM 718 C CA . ASP A 1 92 ? 12.474 -14.153 3.256 1.00 85.62 92 ASP A CA 1
ATOM 719 C C . ASP A 1 92 ? 11.644 -15.286 2.638 1.00 85.62 92 ASP A C 1
ATOM 721 O O . ASP A 1 92 ? 11.592 -16.421 3.128 1.00 85.62 92 ASP A O 1
ATOM 725 N N . LEU A 1 93 ? 10.986 -14.970 1.527 1.00 82.31 93 LEU A N 1
ATOM 726 C CA . LEU A 1 93 ? 10.001 -15.833 0.881 1.00 82.31 93 LEU A CA 1
ATOM 727 C C . LEU A 1 93 ? 10.658 -16.924 0.031 1.00 82.31 93 LEU A C 1
ATOM 729 O O . LEU A 1 93 ? 10.016 -17.923 -0.296 1.00 82.31 93 LEU A O 1
ATOM 733 N N . LYS A 1 94 ? 11.967 -16.822 -0.252 1.00 66.44 94 LYS A N 1
ATOM 734 C CA . LYS A 1 94 ? 12.721 -17.889 -0.938 1.00 66.44 94 LYS A CA 1
ATOM 735 C C . LYS A 1 94 ? 12.719 -19.200 -0.146 1.00 66.44 94 LYS A C 1
ATOM 737 O O . LYS A 1 94 ? 12.925 -20.265 -0.733 1.00 66.44 94 LYS A O 1
ATOM 742 N N . LYS A 1 95 ? 12.466 -19.132 1.167 1.00 55.44 95 LYS A N 1
ATOM 743 C CA . LYS A 1 95 ? 12.367 -20.282 2.077 1.00 55.44 95 LYS A CA 1
ATOM 744 C C . LYS A 1 95 ? 10.960 -20.899 2.126 1.00 55.44 95 LYS A C 1
ATOM 746 O O . LYS A 1 95 ? 10.842 -22.077 2.454 1.00 55.44 95 LYS A O 1
ATOM 751 N N . ARG A 1 96 ? 9.905 -20.175 1.719 1.00 53.19 96 ARG A N 1
ATOM 752 C CA . ARG A 1 96 ? 8.517 -20.678 1.605 1.00 53.19 96 ARG A CA 1
ATOM 753 C C . ARG A 1 96 ? 8.292 -21.391 0.261 1.00 53.19 96 ARG A C 1
ATOM 755 O O . ARG A 1 96 ? 7.400 -21.033 -0.496 1.00 53.19 96 ARG A O 1
ATOM 762 N N . LYS A 1 97 ? 9.074 -22.424 -0.074 1.00 42.00 97 LYS A N 1
ATOM 763 C CA . LYS A 1 97 ? 8.639 -23.383 -1.111 1.00 42.00 97 LYS A CA 1
ATOM 764 C C . LYS A 1 97 ? 7.787 -24.466 -0.446 1.00 42.00 97 LYS A C 1
ATOM 766 O O . LYS A 1 97 ? 8.371 -25.350 0.180 1.00 42.00 97 LYS A O 1
ATOM 771 N N . PRO A 1 98 ? 6.449 -24.479 -0.586 1.00 43.38 98 PRO A N 1
ATOM 772 C CA . PRO A 1 98 ? 5.696 -25.682 -0.275 1.00 43.38 98 PRO A CA 1
ATOM 773 C C . PRO A 1 98 ? 6.065 -26.777 -1.284 1.00 43.38 98 PRO A C 1
ATOM 775 O O . PRO A 1 98 ? 6.293 -26.523 -2.474 1.00 43.38 98 PRO A O 1
ATOM 778 N N . ALA A 1 99 ? 6.173 -28.007 -0.786 1.00 45.94 99 ALA A N 1
ATOM 779 C CA . ALA A 1 99 ? 6.401 -29.191 -1.593 1.00 45.94 99 ALA A CA 1
ATOM 780 C C . ALA A 1 99 ? 5.358 -29.264 -2.718 1.00 45.94 99 ALA A C 1
ATOM 782 O O . ALA A 1 99 ? 4.159 -29.130 -2.491 1.00 45.94 99 ALA A O 1
ATOM 783 N N . LYS A 1 100 ? 5.820 -29.479 -3.953 1.00 40.44 100 LYS A N 1
ATOM 784 C CA . LYS A 1 100 ? 4.941 -29.804 -5.076 1.00 40.44 100 LYS A CA 1
ATOM 785 C C . LYS A 1 100 ? 4.206 -31.105 -4.747 1.00 40.44 100 LYS A C 1
ATOM 787 O O . LYS A 1 100 ? 4.813 -32.172 -4.855 1.00 40.44 100 LYS A O 1
ATOM 792 N N . ASP A 1 101 ? 2.915 -31.029 -4.445 1.00 40.56 101 ASP A N 1
ATOM 793 C CA . ASP A 1 101 ? 2.027 -32.187 -4.493 1.00 40.56 101 ASP A CA 1
ATOM 794 C C . ASP A 1 101 ? 1.922 -32.674 -5.941 1.00 40.56 101 ASP A C 1
ATOM 796 O O . ASP A 1 101 ? 1.076 -32.277 -6.742 1.00 40.56 101 ASP A O 1
ATOM 800 N N . LYS A 1 102 ? 2.838 -33.572 -6.303 1.00 43.38 102 LYS A N 1
ATOM 801 C CA . LYS A 1 102 ? 2.698 -34.436 -7.467 1.00 43.38 102 LYS A CA 1
ATOM 802 C C . LYS A 1 102 ? 1.613 -35.474 -7.161 1.00 43.38 102 LYS A C 1
ATOM 804 O O . LYS A 1 102 ? 1.937 -36.605 -6.815 1.00 43.38 102 LYS A O 1
ATOM 809 N N . LYS A 1 103 ? 0.334 -35.152 -7.372 1.00 36.72 103 LYS A N 1
ATOM 810 C CA . LYS A 1 103 ? -0.667 -36.192 -7.671 1.00 36.72 103 LYS A CA 1
ATOM 811 C C . LYS A 1 103 ? -0.932 -36.241 -9.167 1.00 36.72 103 LYS A C 1
ATOM 813 O O . LYS A 1 103 ? -1.729 -35.511 -9.744 1.00 36.72 103 LYS A O 1
ATOM 818 N N . ALA A 1 104 ? -0.159 -37.124 -9.787 1.00 41.62 104 ALA A N 1
ATOM 819 C CA . ALA A 1 104 ? -0.260 -37.515 -11.171 1.00 41.62 104 ALA A CA 1
ATOM 820 C C . ALA A 1 104 ? -1.552 -38.305 -11.455 1.00 41.62 104 ALA A C 1
ATOM 822 O O . ALA A 1 104 ? -1.960 -39.161 -10.679 1.00 41.62 104 ALA A O 1
ATOM 823 N N . LYS A 1 105 ? -2.063 -38.071 -12.669 1.00 36.06 105 LYS A N 1
ATOM 824 C CA . LYS A 1 105 ? -2.875 -38.957 -13.522 1.00 36.06 105 LYS A CA 1
ATOM 825 C C . LYS A 1 105 ? -4.334 -39.230 -13.136 1.00 36.06 105 LYS A C 1
ATOM 827 O O . LYS A 1 105 ? -4.704 -40.277 -12.621 1.00 36.06 105 LYS A O 1
ATOM 832 N N . LYS A 1 106 ? -5.180 -38.378 -13.714 1.00 37.91 106 LYS A N 1
ATOM 833 C CA . LYS A 1 106 ? -6.410 -38.781 -14.406 1.00 37.91 106 LYS A CA 1
ATOM 834 C C . LYS A 1 106 ? -6.055 -39.716 -15.581 1.00 37.91 106 LYS A C 1
ATOM 836 O O . LYS A 1 106 ? -5.293 -39.312 -16.460 1.00 37.91 106 LYS A O 1
ATOM 841 N N . LYS A 1 107 ? -6.598 -40.936 -15.607 1.00 38.25 107 LYS A N 1
ATOM 842 C CA . LYS A 1 107 ? -7.023 -41.656 -16.828 1.00 38.25 107 LYS A CA 1
ATOM 843 C C . LYS A 1 107 ? -7.908 -42.838 -16.430 1.00 38.25 107 LYS A C 1
ATOM 845 O O . LYS A 1 107 ? -7.487 -43.987 -16.412 1.00 38.25 107 LYS A O 1
ATOM 850 N N . ASP A 1 108 ? -9.149 -42.495 -16.119 1.00 42.62 108 ASP A N 1
ATOM 851 C CA . ASP A 1 108 ? -10.284 -43.368 -16.370 1.00 42.62 108 ASP A CA 1
ATOM 852 C C . ASP A 1 108 ? -10.362 -43.604 -17.892 1.00 42.62 108 ASP A C 1
ATOM 854 O O . ASP A 1 108 ? -10.422 -42.654 -18.680 1.00 42.62 108 ASP A O 1
ATOM 858 N N . LYS A 1 109 ? -10.241 -44.861 -18.317 1.00 43.34 109 LYS A N 1
ATOM 859 C CA . LYS A 1 109 ? -10.586 -45.314 -19.668 1.00 43.34 109 LYS A CA 1
ATOM 860 C C . LYS A 1 109 ? -11.567 -46.467 -19.511 1.00 43.34 109 LYS A C 1
ATOM 862 O O . LYS A 1 109 ? -11.199 -47.636 -19.591 1.00 43.34 109 LYS A O 1
ATOM 867 N N . GLY A 1 110 ? -12.825 -46.104 -19.296 1.00 34.81 110 GLY A N 1
ATOM 868 C CA . GLY A 1 110 ? -13.959 -46.980 -19.519 1.00 34.81 110 GLY A CA 1
ATOM 869 C C . GLY A 1 110 ? -14.038 -47.454 -20.977 1.00 34.81 110 GLY A C 1
ATOM 870 O O . GLY A 1 110 ? -13.986 -46.663 -21.914 1.00 34.81 110 GLY A O 1
ATOM 871 N N . ARG A 1 111 ? -14.176 -48.776 -21.117 1.00 37.38 111 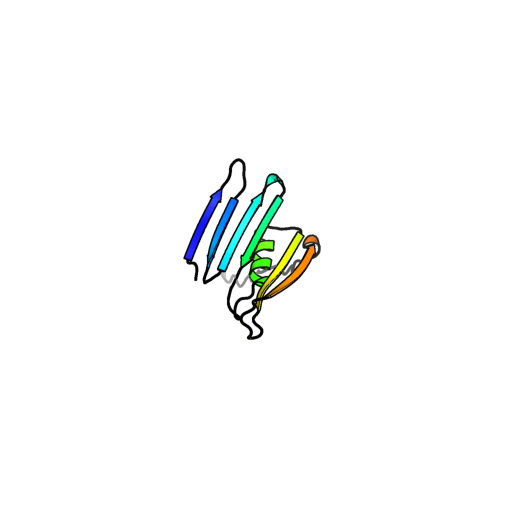ARG A N 1
ATOM 872 C CA . ARG A 1 111 ? -15.141 -49.477 -21.979 1.00 37.38 111 ARG A CA 1
ATOM 873 C C . ARG A 1 111 ? -15.186 -49.084 -23.467 1.00 37.38 111 ARG A C 1
ATOM 875 O O . ARG A 1 111 ? -15.971 -48.237 -23.875 1.00 37.38 111 ARG A O 1
ATOM 882 N N . ALA A 1 112 ? -14.482 -49.855 -24.296 1.00 40.38 112 ALA A N 1
ATOM 883 C CA . ALA A 1 112 ? -14.894 -50.104 -25.678 1.00 40.38 112 ALA A CA 1
ATOM 884 C C . ALA A 1 112 ? -15.584 -51.479 -25.749 1.00 40.38 112 ALA A C 1
ATOM 886 O O . ALA A 1 112 ? -14.942 -52.517 -25.614 1.00 40.38 112 ALA A O 1
ATOM 887 N N . GLN A 1 113 ? -16.907 -51.475 -25.920 1.00 40.44 113 GLN A N 1
ATOM 888 C CA . GLN A 1 113 ? -17.687 -52.601 -26.439 1.00 40.44 113 GLN A CA 1
ATOM 889 C C . GLN A 1 113 ? -18.086 -52.262 -27.881 1.00 40.44 113 GLN A C 1
ATOM 891 O O . GLN A 1 113 ? -18.825 -51.308 -28.083 1.00 40.44 113 GLN A O 1
ATOM 896 N N . SER A 1 114 ? -17.598 -53.028 -28.858 1.00 38.88 114 SER A N 1
ATOM 897 C CA . SER A 1 114 ? -18.238 -53.428 -30.134 1.00 38.88 114 SER A CA 1
ATOM 898 C C . SER A 1 114 ? -17.143 -54.089 -30.994 1.00 38.88 114 SER A C 1
ATOM 900 O O . SER A 1 114 ? -15.997 -53.673 -30.914 1.00 38.88 114 SER A O 1
ATOM 902 N N . GLY A 1 115 ? -17.340 -55.142 -31.779 1.00 35.59 115 GLY A N 1
ATOM 903 C CA . GLY A 1 115 ? -18.504 -55.945 -32.111 1.00 35.59 115 GLY A CA 1
ATOM 904 C C . GLY A 1 115 ? -18.022 -57.296 -32.667 1.00 35.59 115 GLY A C 1
ATOM 905 O O . GLY A 1 115 ? -16.842 -57.494 -32.938 1.00 35.59 115 GLY A O 1
ATOM 906 N N . LYS A 1 116 ? -18.955 -58.242 -32.739 1.00 40.44 116 LYS A N 1
ATOM 907 C CA . LYS A 1 116 ? -18.797 -59.621 -33.210 1.00 40.44 116 LYS A CA 1
ATOM 908 C C . LYS A 1 116 ? -18.660 -59.694 -34.741 1.00 40.44 116 LYS A C 1
ATOM 910 O O . LYS A 1 116 ? -19.359 -58.944 -35.412 1.00 40.44 116 LYS A O 1
ATOM 915 N N . LYS A 1 117 ? -17.980 -60.766 -35.176 1.00 34.94 117 LYS A N 1
ATOM 916 C CA . LYS A 1 117 ? -17.973 -61.422 -36.502 1.00 34.94 117 LYS A CA 1
ATOM 917 C C . LYS A 1 117 ? -17.163 -60.762 -37.610 1.00 34.94 117 LYS A C 1
ATOM 919 O O . LYS A 1 117 ? -17.435 -59.595 -37.938 1.00 34.94 117 LYS A O 1
#

Radius of gyration: 23.54 Å; chains: 1; bounding box: 34×74×63 Å

Sequence (117 aa):
QVWAISFSRFPPNGVSGVVVISESHISTHTWPEYRYGALDIYTCGQDVDPEKAVIYAVDAFGAATSHVTEITRGIDEGDAIFFHSFVTWEEDLKKRKPAKDKKAKKKDKGRAQSGKK

Secondary structure (DSSP, 8-state):
-EEEEEEEE-SSS-EEEEEEETTEEEEEEEEGGGTEEEEEEE--STT--HHHHHHHHHHHTT-SEEEEEEEEEEEE-SSS-EEEEEEEEEEEGGG----------------------